Protein AF-A0A2W4RFG3-F1 (afdb_monomer_lite)

pLDDT: mean 88.43, std 10.08, range [48.47, 97.75]

Foldseek 3Di:
DCPVVVVVVLLVLLLVLLLLCQQLQHALVLSCLQSVDDSVVSVVSQVVQVVPPDPRRDHDDDDFDDDPCQCVVDPVSVVLSVLLVVLCVVLCLDPPDDDDPCVNPSRYSSSSVSLSVSVVVSCVVDPPRPQGSSNSVVSD

Sequence (140 aa):
MRIHESRYNRDRQRYDLALRFIQHEARTRTIRTWTGLTDDRIRKLYRACAFDGGPPPVRHRGKSPQQTGYFVRTPEMRQETAVLASVLYLLGVVPLSHVADATRLLPGMQRGEALCAAFETYRRLVPDSRISFEHAVFLV

Secondary structure (DSSP, 8-state):
--HHHHHHHHHHHHHHHHHHHHHTT--HHHHHHHH---HHHHHHHHHHHHHSSSPPPP---SPPP--GGGGTSSHHHHHHHHHHHHHHHHTT-S-SS--TTHHHHS-SHHHHHHHHHHHHHHHHHSTT----HHHHHHH-

Radius of gyration: 15.84 Å; chains: 1; bounding box: 30×39×55 Å

Structure (mmCIF, N/CA/C/O backbone):
data_AF-A0A2W4RFG3-F1
#
_entry.id   AF-A0A2W4RFG3-F1
#
loop_
_atom_site.group_PDB
_atom_site.id
_atom_site.type_symbol
_atom_site.label_atom_id
_atom_site.label_alt_id
_atom_site.label_comp_id
_atom_site.label_asym_id
_atom_site.label_entity_id
_atom_site.label_seq_id
_atom_site.pdbx_PDB_ins_code
_atom_site.Cartn_x
_atom_site.Cartn_y
_atom_site.Cartn_z
_atom_site.occupancy
_atom_site.B_iso_or_equiv
_atom_site.auth_seq_id
_atom_site.auth_comp_id
_atom_site.auth_asym_id
_atom_site.auth_atom_id
_atom_site.pdbx_PDB_model_num
ATOM 1 N N . MET A 1 1 ? 8.878 -6.426 -34.787 1.00 48.47 1 MET A N 1
ATOM 2 C CA . MET A 1 1 ? 9.437 -5.394 -33.885 1.00 48.47 1 MET A CA 1
ATOM 3 C C . MET A 1 1 ? 8.582 -5.293 -32.609 1.00 48.47 1 MET A C 1
ATOM 5 O O . MET A 1 1 ? 7.754 -4.409 -32.516 1.00 48.47 1 MET A O 1
ATOM 9 N N . ARG A 1 2 ? 8.718 -6.235 -31.653 1.00 59.00 2 ARG A N 1
ATOM 10 C CA . ARG A 1 2 ? 7.863 -6.353 -30.434 1.00 59.00 2 ARG A CA 1
ATOM 11 C C . ARG A 1 2 ? 8.561 -5.963 -29.116 1.00 59.00 2 ARG A C 1
ATOM 13 O O . ARG A 1 2 ? 7.929 -5.885 -28.070 1.00 59.00 2 ARG A O 1
ATOM 20 N N . ILE A 1 3 ? 9.874 -5.723 -29.158 1.00 59.97 3 ILE A N 1
ATOM 21 C CA . ILE A 1 3 ? 10.704 -5.456 -27.967 1.00 59.97 3 ILE A CA 1
ATOM 22 C C . ILE A 1 3 ? 10.535 -4.007 -27.466 1.00 59.97 3 ILE A C 1
ATOM 24 O O . ILE A 1 3 ? 10.623 -3.748 -26.268 1.00 59.97 3 ILE A O 1
ATOM 28 N N . HIS A 1 4 ? 10.238 -3.058 -28.362 1.00 61.38 4 HIS A N 1
ATOM 29 C CA . HIS A 1 4 ? 9.980 -1.663 -27.984 1.00 61.38 4 HIS A CA 1
ATOM 30 C C . HIS A 1 4 ? 8.651 -1.495 -27.235 1.00 61.38 4 HIS A C 1
ATOM 32 O O . HIS A 1 4 ? 8.595 -0.782 -26.236 1.00 61.38 4 HIS A O 1
ATOM 38 N N . GLU A 1 5 ? 7.611 -2.200 -27.672 1.00 64.50 5 GLU A N 1
ATOM 39 C CA . GLU A 1 5 ? 6.266 -2.126 -27.098 1.00 64.50 5 GLU A CA 1
ATOM 40 C C . GLU A 1 5 ? 6.198 -2.773 -25.706 1.00 64.50 5 GLU A C 1
ATOM 42 O O . GLU A 1 5 ? 5.634 -2.201 -24.775 1.00 64.50 5 GLU A O 1
ATOM 47 N N . SER A 1 6 ? 6.874 -3.912 -25.508 1.00 66.94 6 SER A N 1
ATOM 48 C CA . SER A 1 6 ? 6.946 -4.570 -24.197 1.00 66.94 6 SER A CA 1
ATOM 49 C C . SER A 1 6 ? 7.722 -3.749 -23.161 1.00 66.94 6 SER A C 1
ATOM 51 O O . SER A 1 6 ? 7.321 -3.679 -21.996 1.00 66.94 6 SER A O 1
ATOM 53 N N . ARG A 1 7 ? 8.806 -3.076 -23.575 1.00 69.00 7 ARG A N 1
ATOM 54 C CA . ARG A 1 7 ? 9.565 -2.165 -22.707 1.00 69.00 7 ARG A CA 1
ATOM 55 C C . ARG A 1 7 ? 8.748 -0.930 -22.338 1.00 69.00 7 ARG A C 1
ATOM 57 O O . ARG A 1 7 ? 8.729 -0.553 -21.169 1.00 69.00 7 ARG A O 1
ATOM 64 N N . TYR A 1 8 ? 8.061 -0.339 -23.313 1.00 75.00 8 TYR A N 1
ATOM 65 C CA . TYR A 1 8 ? 7.196 0.817 -23.093 1.00 75.00 8 TYR A CA 1
ATOM 66 C C . TYR A 1 8 ? 6.053 0.493 -22.124 1.00 75.00 8 TYR A C 1
ATOM 68 O O . TYR A 1 8 ? 5.839 1.229 -21.164 1.00 75.00 8 TYR A O 1
ATOM 76 N N . ASN A 1 9 ? 5.393 -0.656 -22.302 1.00 81.31 9 ASN A N 1
ATOM 77 C CA . ASN A 1 9 ? 4.318 -1.100 -21.415 1.00 81.31 9 ASN A CA 1
ATOM 78 C C . ASN A 1 9 ? 4.795 -1.3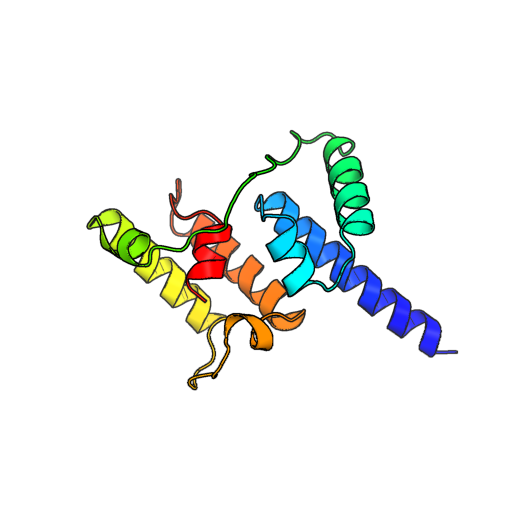14 -19.975 1.00 81.31 9 ASN A C 1
ATOM 80 O O . ASN A 1 9 ? 4.122 -0.890 -19.039 1.00 81.31 9 ASN A O 1
ATOM 84 N N . ARG A 1 10 ? 5.976 -1.912 -19.774 1.00 82.56 10 ARG A N 1
ATOM 85 C CA . ARG A 1 10 ? 6.529 -2.106 -18.424 1.00 82.56 10 ARG A CA 1
ATOM 86 C C . ARG A 1 10 ? 6.877 -0.783 -17.748 1.00 82.56 10 ARG A C 1
ATOM 88 O O . ARG A 1 10 ? 6.638 -0.631 -16.552 1.00 82.56 10 ARG A O 1
ATOM 95 N N . ASP A 1 11 ? 7.462 0.159 -18.483 1.00 85.94 11 ASP A N 1
ATOM 96 C CA . ASP A 1 11 ? 7.756 1.473 -17.917 1.00 85.94 11 ASP A CA 1
ATOM 97 C C . ASP A 1 11 ? 6.458 2.218 -17.592 1.00 85.94 11 ASP A C 1
ATOM 99 O O . ASP A 1 11 ? 6.332 2.715 -16.476 1.00 85.94 11 ASP A O 1
ATOM 103 N N . ARG A 1 12 ? 5.455 2.192 -18.478 1.00 88.44 12 ARG A N 1
ATOM 104 C CA . ARG A 1 12 ? 4.128 2.764 -18.216 1.00 88.44 12 ARG A CA 1
ATOM 105 C C . ARG A 1 12 ? 3.491 2.206 -16.941 1.00 88.44 12 ARG A C 1
ATOM 107 O O . ARG A 1 12 ? 3.114 2.989 -16.080 1.00 88.44 12 ARG A O 1
ATOM 114 N N . GLN A 1 13 ? 3.490 0.885 -16.756 1.00 91.19 13 GLN A N 1
ATOM 115 C CA . GLN A 1 13 ? 2.974 0.258 -15.531 1.00 91.19 13 GLN A CA 1
ATOM 116 C C . GLN A 1 13 ? 3.672 0.781 -14.266 1.00 91.19 13 GLN A C 1
ATOM 118 O O . GLN A 1 13 ? 3.019 1.045 -13.262 1.00 91.19 13 GLN A O 1
ATOM 123 N N . ARG A 1 14 ? 4.999 0.977 -14.296 1.00 93.44 14 ARG A N 1
ATOM 124 C CA . ARG A 1 14 ? 5.736 1.557 -13.155 1.00 93.44 14 ARG A CA 1
ATOM 125 C C . ARG A 1 14 ? 5.302 2.986 -12.852 1.00 93.44 14 ARG A C 1
ATOM 127 O O . ARG A 1 14 ? 5.244 3.355 -11.682 1.00 93.44 14 ARG A O 1
ATOM 134 N N . TYR A 1 15 ? 5.049 3.783 -13.889 1.00 93.12 15 TYR A N 1
ATOM 135 C CA . TYR A 1 15 ? 4.556 5.152 -13.745 1.00 93.12 15 TYR A CA 1
ATOM 136 C C . TYR A 1 15 ? 3.137 5.180 -13.171 1.00 93.12 15 TYR A C 1
ATOM 138 O O . TYR A 1 15 ? 2.899 5.930 -12.226 1.00 93.12 15 TYR A O 1
ATOM 146 N N . ASP A 1 16 ? 2.244 4.325 -13.670 1.00 93.06 16 ASP A N 1
ATOM 147 C CA . ASP A 1 16 ? 0.857 4.229 -13.202 1.00 93.06 16 ASP A CA 1
ATOM 148 C C . ASP A 1 16 ? 0.803 3.796 -11.724 1.00 93.06 16 ASP A C 1
ATOM 150 O O . ASP A 1 16 ? 0.140 4.432 -10.901 1.00 93.06 16 ASP A O 1
ATOM 154 N N . LEU A 1 17 ? 1.598 2.791 -11.339 1.00 95.56 17 LEU A N 1
ATOM 155 C CA . LEU A 1 17 ? 1.708 2.363 -9.944 1.00 95.56 17 LEU A CA 1
ATOM 156 C C . LEU A 1 17 ? 2.289 3.465 -9.043 1.00 95.56 17 LEU A C 1
ATOM 158 O O . LEU A 1 17 ? 1.797 3.705 -7.939 1.00 95.56 17 LEU A O 1
ATOM 162 N N . ALA A 1 18 ? 3.331 4.160 -9.509 1.00 95.75 18 ALA A N 1
ATOM 163 C CA . ALA A 1 18 ? 3.918 5.272 -8.768 1.00 95.75 18 ALA A CA 1
ATOM 164 C C . ALA A 1 18 ? 2.913 6.408 -8.554 1.00 95.75 18 ALA A C 1
ATOM 166 O O . ALA A 1 18 ? 2.898 7.002 -7.477 1.00 95.75 18 ALA A O 1
ATOM 167 N N . LEU A 1 19 ? 2.064 6.689 -9.546 1.00 93.50 19 LEU A N 1
ATOM 168 C CA . LEU A 1 19 ? 1.006 7.688 -9.445 1.00 93.50 19 LEU A CA 1
ATOM 169 C C . LEU A 1 19 ? -0.002 7.322 -8.348 1.00 93.50 19 LEU A C 1
ATOM 171 O O . LEU A 1 19 ? -0.298 8.161 -7.499 1.00 93.50 19 LEU A O 1
ATOM 175 N N . ARG A 1 20 ? -0.448 6.060 -8.295 1.00 94.75 20 ARG A N 1
ATOM 176 C CA . ARG A 1 20 ? -1.331 5.574 -7.218 1.00 94.75 20 ARG A CA 1
ATOM 177 C C . ARG A 1 20 ? -0.677 5.712 -5.845 1.00 94.75 20 ARG A C 1
ATOM 179 O O . ARG A 1 20 ? -1.296 6.209 -4.912 1.00 94.75 20 ARG A O 1
ATOM 186 N N . PHE A 1 21 ? 0.598 5.345 -5.713 1.00 95.50 21 PHE A N 1
ATOM 187 C CA . PHE A 1 21 ? 1.327 5.515 -4.451 1.00 95.50 21 PHE A CA 1
ATOM 188 C C . PHE A 1 21 ? 1.423 6.993 -4.037 1.00 95.50 21 PHE A C 1
ATOM 190 O O . PHE A 1 21 ? 1.302 7.305 -2.856 1.00 95.50 21 PHE A O 1
ATOM 197 N N . ILE A 1 22 ? 1.632 7.903 -4.993 1.00 93.75 22 ILE A N 1
ATOM 198 C CA . ILE A 1 22 ? 1.661 9.351 -4.744 1.00 93.75 22 ILE A CA 1
ATOM 199 C C . ILE A 1 22 ? 0.297 9.850 -4.252 1.00 93.75 22 ILE A C 1
ATOM 201 O O . ILE A 1 22 ? 0.250 10.617 -3.293 1.00 93.75 22 ILE A O 1
ATOM 205 N N . GLN A 1 23 ? -0.798 9.399 -4.866 1.00 91.81 23 GLN A N 1
ATOM 206 C CA . GLN A 1 23 ? -2.164 9.735 -4.442 1.00 91.81 23 GLN A CA 1
ATOM 207 C C . GLN A 1 23 ? -2.486 9.210 -3.037 1.00 91.81 23 GLN A C 1
ATOM 209 O O . GLN A 1 23 ? -3.223 9.849 -2.292 1.00 91.81 23 GLN A O 1
ATOM 214 N N . HIS A 1 24 ? -1.884 8.084 -2.649 1.00 93.56 24 HIS A N 1
ATOM 215 C CA . HIS A 1 24 ? -1.947 7.539 -1.289 1.00 93.56 24 HIS A CA 1
ATOM 216 C C . HIS A 1 24 ? -0.893 8.135 -0.338 1.00 93.56 24 HIS A C 1
ATOM 218 O O . HIS A 1 24 ? -0.669 7.605 0.750 1.00 93.56 24 HIS A O 1
ATOM 224 N N . GLU A 1 25 ? -0.239 9.230 -0.739 1.00 93.56 25 GLU A N 1
ATOM 225 C CA . GLU A 1 25 ? 0.754 9.979 0.043 1.00 93.56 25 GLU A CA 1
ATOM 226 C C . GLU A 1 25 ? 1.963 9.138 0.501 1.00 93.56 25 GLU A C 1
ATOM 228 O O . GLU A 1 25 ? 2.593 9.400 1.531 1.00 93.56 25 GLU A O 1
ATOM 233 N N . ALA A 1 26 ? 2.324 8.113 -0.274 1.00 94.25 26 ALA A N 1
ATOM 234 C CA . ALA A 1 26 ? 3.470 7.265 0.022 1.00 94.25 26 ALA A CA 1
ATOM 235 C C . ALA A 1 26 ? 4.785 8.062 0.006 1.00 94.25 26 ALA A C 1
ATOM 237 O O . ALA A 1 26 ? 5.025 8.947 -0.828 1.00 94.25 26 ALA A O 1
ATOM 238 N N . ARG A 1 27 ? 5.717 7.690 0.888 1.00 93.25 27 ARG A N 1
ATOM 239 C CA . ARG A 1 27 ? 7.052 8.295 0.925 1.00 93.25 27 ARG A CA 1
ATOM 240 C C . ARG A 1 27 ? 7.835 7.937 -0.335 1.00 93.25 27 ARG A C 1
ATOM 242 O O . ARG A 1 27 ? 7.742 6.830 -0.860 1.00 93.25 27 ARG A O 1
ATOM 249 N N . THR A 1 28 ? 8.730 8.837 -0.758 1.00 93.50 28 THR A N 1
ATOM 250 C CA . THR A 1 28 ? 9.614 8.614 -1.920 1.00 93.50 28 THR A CA 1
ATOM 251 C C . THR A 1 28 ? 10.371 7.288 -1.830 1.00 93.50 28 THR A C 1
ATOM 253 O O . THR A 1 28 ? 10.497 6.587 -2.830 1.00 93.50 28 THR A O 1
ATOM 256 N N . ARG A 1 29 ? 10.850 6.917 -0.631 1.00 93.06 29 ARG A N 1
ATOM 257 C CA . ARG A 1 29 ? 11.550 5.643 -0.416 1.00 93.06 29 ARG A CA 1
ATOM 258 C C . ARG A 1 29 ? 10.646 4.452 -0.731 1.00 93.06 29 ARG A C 1
ATOM 260 O O . ARG A 1 29 ? 11.093 3.550 -1.424 1.00 93.06 29 ARG A O 1
ATOM 267 N N . THR A 1 30 ? 9.406 4.466 -0.254 1.00 94.12 30 THR A N 1
ATOM 268 C CA . THR A 1 30 ? 8.402 3.429 -0.511 1.00 94.12 30 THR A CA 1
ATOM 269 C C . THR A 1 30 ? 8.114 3.319 -2.004 1.00 94.12 30 THR A C 1
ATOM 271 O O . THR A 1 30 ? 8.275 2.247 -2.579 1.00 94.12 30 THR A O 1
ATOM 274 N N . ILE A 1 31 ? 7.824 4.444 -2.667 1.00 94.81 31 ILE A N 1
ATOM 275 C CA . ILE A 1 31 ? 7.593 4.484 -4.120 1.00 94.81 31 ILE A CA 1
ATOM 276 C C . ILE A 1 31 ? 8.779 3.874 -4.874 1.00 94.81 31 ILE A C 1
ATOM 278 O O . ILE A 1 31 ? 8.593 3.000 -5.720 1.00 94.81 31 ILE A O 1
ATOM 282 N N . ARG A 1 32 ? 10.010 4.282 -4.545 1.00 95.00 32 ARG A N 1
ATOM 283 C CA . ARG A 1 32 ? 11.231 3.752 -5.165 1.00 95.00 32 ARG A CA 1
ATOM 284 C C . ARG A 1 32 ? 11.370 2.247 -4.969 1.00 95.00 32 ARG A C 1
ATOM 286 O O . ARG A 1 32 ? 11.647 1.544 -5.934 1.00 95.00 32 ARG A O 1
ATOM 293 N N . THR A 1 33 ? 11.205 1.758 -3.742 1.00 94.00 33 THR A N 1
ATOM 294 C CA . THR A 1 33 ? 11.387 0.335 -3.425 1.00 94.00 33 THR A CA 1
ATOM 295 C C . THR A 1 33 ? 10.387 -0.541 -4.183 1.00 94.00 33 THR A C 1
ATOM 297 O O . THR A 1 33 ? 10.768 -1.592 -4.682 1.00 94.00 33 THR A O 1
ATOM 300 N N . TRP A 1 34 ? 9.133 -0.100 -4.318 1.00 94.50 34 TRP A N 1
ATOM 301 C CA . TRP A 1 34 ? 8.072 -0.891 -4.951 1.00 94.50 34 TRP A CA 1
ATOM 302 C C . TRP A 1 34 ? 8.039 -0.787 -6.481 1.00 94.50 34 TRP A C 1
ATOM 304 O O . TRP A 1 34 ? 7.703 -1.760 -7.151 1.00 94.50 34 TRP A O 1
ATOM 314 N N . THR A 1 35 ? 8.414 0.363 -7.048 1.00 93.88 35 THR A N 1
ATOM 315 C CA . THR A 1 35 ? 8.332 0.608 -8.505 1.00 93.88 35 THR A CA 1
ATOM 316 C C . THR A 1 35 ? 9.677 0.493 -9.227 1.00 93.88 35 THR A C 1
ATOM 318 O O . THR A 1 35 ? 9.723 0.314 -10.446 1.00 93.88 35 THR A O 1
ATOM 321 N N . GLY A 1 36 ? 10.792 0.621 -8.501 1.00 92.69 36 GLY A N 1
ATOM 322 C CA . GLY A 1 36 ? 12.141 0.706 -9.065 1.00 92.69 36 GLY A CA 1
ATOM 323 C C . GLY A 1 36 ? 12.444 2.025 -9.789 1.00 92.69 36 GLY A C 1
ATOM 324 O O . GLY A 1 36 ? 13.491 2.139 -10.429 1.00 92.69 36 GLY A O 1
ATOM 325 N N . LEU A 1 37 ? 11.556 3.025 -9.725 1.00 93.88 37 LEU A N 1
ATOM 326 C CA . LEU A 1 37 ? 11.811 4.3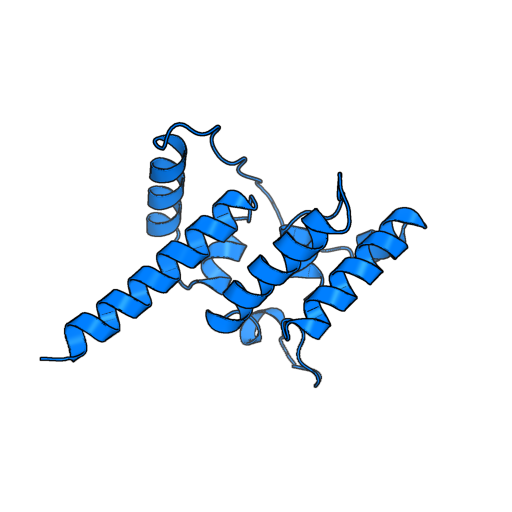46 -10.302 1.00 93.88 37 LEU A CA 1
ATOM 327 C C . LEU A 1 37 ? 12.877 5.106 -9.508 1.00 93.88 37 LEU A C 1
ATOM 329 O O . LEU A 1 37 ? 12.949 5.022 -8.285 1.00 93.88 37 LEU A O 1
ATOM 333 N N . THR A 1 38 ? 13.682 5.908 -10.203 1.00 94.31 38 THR A N 1
ATOM 334 C CA . THR A 1 38 ? 14.667 6.784 -9.558 1.00 94.31 38 THR A CA 1
ATOM 335 C C . THR A 1 38 ? 13.993 7.968 -8.861 1.00 94.31 38 THR A C 1
ATOM 337 O O . THR A 1 38 ? 12.934 8.435 -9.286 1.00 94.31 38 THR A O 1
ATOM 340 N N . ASP A 1 39 ? 14.648 8.522 -7.837 1.00 93.88 39 ASP A N 1
ATOM 341 C CA . ASP A 1 39 ? 14.142 9.687 -7.094 1.00 93.88 39 ASP A CA 1
ATOM 342 C C . ASP A 1 39 ? 13.855 10.896 -8.009 1.00 93.88 39 ASP A C 1
ATOM 344 O O . ASP A 1 39 ? 12.918 11.653 -7.753 1.00 93.88 39 ASP A O 1
ATOM 348 N N . ASP A 1 40 ? 14.620 11.072 -9.096 1.00 93.94 40 ASP A N 1
ATOM 349 C CA . ASP A 1 40 ? 14.364 12.117 -10.099 1.00 93.94 40 ASP A CA 1
ATOM 350 C C . ASP A 1 40 ? 13.048 11.891 -10.858 1.00 93.94 40 ASP A C 1
ATOM 352 O O . ASP A 1 40 ? 12.239 12.812 -10.987 1.00 93.94 40 ASP A O 1
ATOM 356 N N . ARG A 1 41 ? 12.789 10.654 -11.306 1.00 93.75 41 ARG A N 1
ATOM 357 C CA . ARG A 1 41 ? 11.536 10.302 -11.994 1.00 93.75 41 ARG A CA 1
ATOM 358 C C . ARG A 1 41 ? 10.332 10.482 -11.072 1.00 93.75 41 ARG A C 1
ATOM 360 O O . ARG A 1 41 ? 9.334 11.060 -11.491 1.00 93.75 41 ARG A O 1
ATOM 367 N N . ILE A 1 42 ? 10.455 10.076 -9.808 1.00 93.81 42 ILE A N 1
ATOM 368 C CA . ILE A 1 42 ? 9.411 10.273 -8.792 1.00 93.81 42 ILE A CA 1
ATOM 369 C C . ILE A 1 42 ? 9.174 11.770 -8.544 1.00 93.81 42 ILE A C 1
ATOM 371 O O . ILE A 1 42 ? 8.032 12.218 -8.478 1.00 93.81 42 ILE A O 1
ATOM 375 N N . ARG A 1 43 ? 10.236 12.584 -8.461 1.00 90.94 43 ARG A N 1
ATOM 376 C CA . ARG A 1 43 ? 10.114 14.043 -8.306 1.00 90.94 43 ARG A CA 1
ATOM 377 C C . ARG A 1 43 ? 9.386 14.690 -9.487 1.00 90.94 43 ARG A C 1
ATOM 379 O O . ARG A 1 43 ? 8.581 15.592 -9.265 1.00 90.94 43 ARG A O 1
ATOM 386 N N . LYS A 1 44 ? 9.658 14.248 -10.718 1.00 91.56 44 LYS A N 1
ATOM 387 C CA . LYS A 1 44 ? 8.955 14.720 -11.923 1.00 91.56 44 LYS A CA 1
ATOM 388 C C . LYS A 1 44 ? 7.470 14.350 -11.891 1.00 91.56 44 LYS A C 1
ATOM 390 O O . LYS A 1 44 ? 6.649 15.219 -12.161 1.00 91.56 44 LYS A O 1
ATOM 395 N N . LEU A 1 45 ? 7.132 13.127 -11.475 1.00 89.88 45 LEU A N 1
ATOM 396 C CA . LEU A 1 45 ? 5.738 12.696 -11.304 1.00 89.88 45 LEU A CA 1
ATOM 397 C C . LEU A 1 45 ? 4.983 13.545 -10.281 1.00 89.88 45 LEU A C 1
ATOM 399 O O . LEU A 1 45 ? 3.895 14.022 -10.576 1.00 89.88 45 LEU A O 1
ATOM 403 N N . TYR A 1 46 ? 5.580 13.802 -9.114 1.00 88.00 46 TYR A N 1
ATOM 404 C CA . TYR A 1 46 ? 4.977 14.670 -8.097 1.00 88.00 46 TYR A CA 1
ATOM 405 C C . TYR A 1 46 ? 4.642 16.065 -8.635 1.00 88.00 46 TYR A C 1
ATOM 407 O O . TYR A 1 46 ? 3.595 16.614 -8.304 1.00 88.00 46 TYR A O 1
ATOM 415 N N . ARG A 1 47 ? 5.527 16.640 -9.462 1.00 85.88 47 ARG A N 1
ATOM 416 C CA . ARG A 1 47 ? 5.269 17.931 -10.111 1.00 85.88 47 ARG A CA 1
ATOM 417 C C . ARG A 1 47 ? 4.091 17.823 -11.070 1.00 85.88 47 ARG A C 1
ATOM 419 O O . ARG A 1 47 ? 3.193 18.639 -10.968 1.00 85.88 47 ARG A O 1
ATOM 426 N N . ALA A 1 48 ? 4.074 16.808 -11.934 1.00 84.81 48 ALA A N 1
ATOM 427 C CA . ALA A 1 48 ? 2.975 16.588 -12.872 1.00 84.81 48 ALA A CA 1
ATOM 428 C C . ALA A 1 48 ? 1.618 16.455 -12.155 1.00 84.81 48 ALA A C 1
ATOM 430 O O . ALA A 1 48 ? 0.670 17.119 -12.548 1.00 84.81 48 ALA A O 1
ATOM 431 N N . CYS A 1 49 ? 1.556 15.711 -11.044 1.00 79.88 49 CYS A N 1
ATOM 432 C CA . CYS A 1 49 ? 0.334 15.571 -10.240 1.00 79.88 49 CYS A CA 1
ATOM 433 C C . CYS A 1 49 ? -0.164 16.906 -9.676 1.00 79.88 49 CYS A C 1
ATOM 435 O O . CYS A 1 49 ? -1.363 17.145 -9.624 1.00 79.88 49 CYS A O 1
ATOM 437 N N . ALA A 1 50 ? 0.751 17.777 -9.242 1.00 74.94 50 ALA A N 1
ATOM 438 C CA . ALA A 1 50 ? 0.397 19.090 -8.709 1.00 74.94 50 ALA A CA 1
ATOM 439 C C . ALA A 1 50 ? -0.124 20.057 -9.789 1.00 74.94 50 ALA A C 1
ATOM 441 O O . ALA A 1 50 ? -0.769 21.044 -9.450 1.00 74.94 50 ALA A O 1
ATOM 442 N N . PHE A 1 51 ? 0.162 19.791 -11.069 1.00 69.06 51 PHE A N 1
ATOM 443 C CA . PHE A 1 51 ? -0.341 20.580 -12.196 1.00 69.06 51 PHE A CA 1
ATOM 444 C C . PHE A 1 51 ? -1.686 20.075 -12.739 1.00 69.06 51 PHE A C 1
ATOM 446 O O . PHE A 1 51 ? -2.339 20.812 -13.470 1.00 69.06 51 PHE A O 1
ATOM 453 N N . ASP A 1 52 ? -2.132 18.874 -12.359 1.00 72.69 52 ASP A N 1
ATOM 454 C CA . ASP A 1 52 ? -3.322 18.207 -12.917 1.00 72.69 52 ASP A CA 1
ATOM 455 C C . ASP A 1 52 ? -4.656 18.680 -12.286 1.00 72.69 52 ASP A C 1
ATOM 457 O O . ASP A 1 52 ? -5.660 17.973 -12.283 1.00 72.69 52 ASP A O 1
ATOM 461 N N . GLY A 1 53 ? -4.675 19.887 -11.706 1.00 64.25 53 GLY A N 1
ATOM 462 C CA . GLY A 1 53 ? -5.884 20.564 -11.212 1.00 64.25 53 GLY A CA 1
ATOM 463 C C . GLY A 1 53 ? -6.443 20.081 -9.865 1.00 64.25 53 GLY A C 1
ATOM 464 O O . GLY A 1 53 ? -7.358 20.707 -9.334 1.00 64.25 53 GLY A O 1
ATOM 465 N N . GLY A 1 54 ? -5.897 19.008 -9.284 1.00 67.94 54 GLY A N 1
ATOM 466 C CA . GLY A 1 54 ? -6.218 18.557 -7.925 1.00 67.94 54 GLY A CA 1
ATOM 467 C C . GLY A 1 54 ? -5.353 19.224 -6.843 1.00 67.94 54 GLY A C 1
ATOM 468 O O . GLY A 1 54 ? -4.292 19.775 -7.149 1.00 67.94 54 GLY A O 1
ATOM 469 N N . PRO A 1 55 ? -5.756 19.163 -5.557 1.00 71.81 55 PRO A N 1
ATOM 470 C CA . PRO A 1 55 ? -4.878 19.566 -4.467 1.00 71.81 55 PRO A CA 1
ATOM 471 C C . PRO A 1 55 ? -3.591 18.725 -4.508 1.00 71.81 55 PRO A C 1
ATOM 473 O O . PRO A 1 55 ? -3.658 17.504 -4.690 1.00 71.81 55 PRO A O 1
ATOM 476 N N . PRO A 1 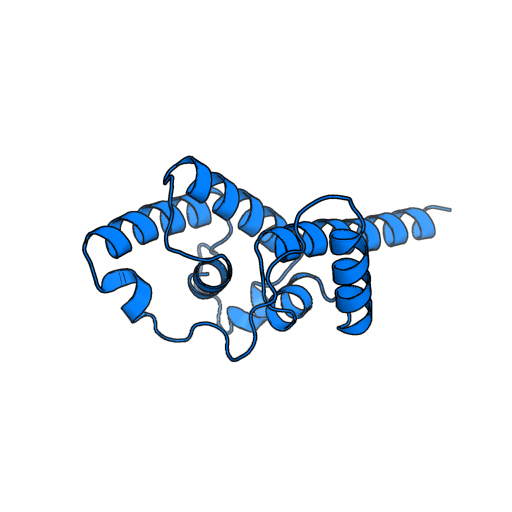56 ? -2.410 19.348 -4.359 1.00 75.00 56 PRO A N 1
ATOM 477 C CA . PRO A 1 56 ? -1.153 18.629 -4.461 1.00 75.00 56 PRO A CA 1
ATOM 478 C C . PRO A 1 56 ? -1.064 17.571 -3.350 1.00 75.00 56 PRO A C 1
ATOM 480 O O . PRO A 1 56 ? -1.352 17.886 -2.192 1.00 75.00 56 PRO A O 1
ATOM 483 N N . PRO A 1 57 ? -0.634 16.336 -3.664 1.00 80.19 57 PRO A N 1
ATOM 484 C CA . PRO A 1 57 ? -0.524 15.273 -2.671 1.00 80.19 57 PRO A CA 1
ATOM 485 C C . PRO A 1 57 ? 0.458 15.673 -1.567 1.00 80.19 57 PRO A C 1
ATOM 487 O O . PRO A 1 57 ? 1.553 16.189 -1.841 1.00 80.19 57 PRO A O 1
ATOM 490 N N . VAL A 1 58 ? 0.080 15.429 -0.309 1.00 84.81 58 VAL A N 1
ATOM 491 C CA . VAL A 1 58 ? 0.910 15.788 0.841 1.00 84.81 58 VAL A CA 1
ATOM 492 C C . VAL A 1 58 ? 2.165 14.923 0.852 1.00 84.81 58 VAL A C 1
ATOM 494 O O . VAL A 1 58 ? 2.129 13.698 0.758 1.00 84.81 58 VAL A O 1
ATOM 497 N N . ARG A 1 59 ? 3.324 15.575 0.975 1.00 81.44 59 ARG A N 1
ATOM 498 C CA . ARG A 1 59 ? 4.619 14.892 1.009 1.00 81.44 59 ARG A CA 1
ATOM 499 C C . ARG A 1 59 ? 5.108 14.728 2.438 1.00 81.44 59 ARG A C 1
ATOM 501 O O . ARG A 1 59 ? 5.725 15.636 2.997 1.00 81.44 59 ARG A O 1
ATOM 508 N N . HIS A 1 60 ? 4.924 13.531 2.986 1.00 84.44 60 HIS A N 1
ATOM 509 C CA . HIS A 1 60 ? 5.449 13.169 4.303 1.00 84.44 60 HIS A CA 1
ATOM 510 C C . HIS A 1 60 ? 6.980 13.044 4.286 1.00 84.44 60 HIS A C 1
ATOM 512 O O . HIS A 1 60 ? 7.566 12.363 3.439 1.00 84.44 60 HIS A O 1
ATOM 518 N N . ARG A 1 61 ? 7.652 13.700 5.241 1.00 80.62 61 ARG A N 1
ATOM 519 C CA . ARG A 1 61 ? 9.114 13.625 5.441 1.00 80.62 61 ARG A CA 1
ATOM 520 C C . ARG A 1 61 ? 9.464 12.799 6.683 1.00 80.62 61 ARG A C 1
ATOM 522 O O . ARG A 1 61 ? 8.627 12.569 7.551 1.00 80.62 61 ARG A O 1
ATOM 529 N N . GLY A 1 62 ? 10.700 12.299 6.757 1.00 84.62 62 GLY A N 1
ATOM 530 C CA . GLY A 1 62 ? 11.210 11.516 7.897 1.00 84.62 62 GLY A CA 1
ATOM 531 C C . GLY A 1 62 ? 11.224 9.996 7.682 1.00 84.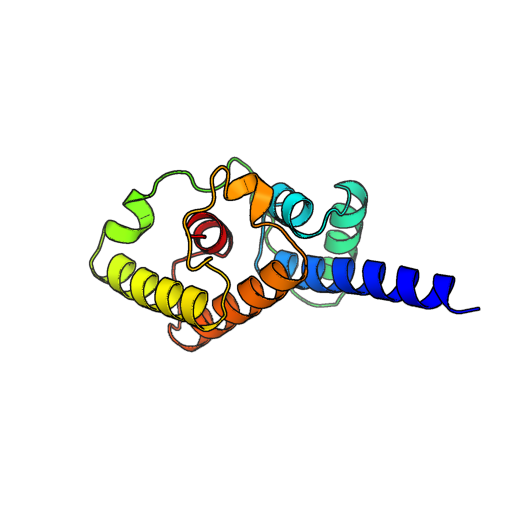62 62 GLY A C 1
ATOM 532 O O . GLY A 1 62 ? 11.158 9.519 6.544 1.00 84.62 62 GLY A O 1
ATOM 533 N N . LYS A 1 63 ? 11.316 9.237 8.780 1.00 84.81 63 LYS A N 1
ATOM 534 C CA . LYS A 1 63 ? 11.344 7.764 8.772 1.00 84.81 63 LYS A CA 1
ATOM 535 C C . LYS A 1 63 ? 9.935 7.183 8.586 1.00 84.81 63 LYS A C 1
ATOM 537 O O . LYS A 1 63 ? 8.972 7.747 9.099 1.00 84.81 63 LYS A O 1
ATOM 542 N N . SER A 1 64 ? 9.828 6.071 7.855 1.00 85.38 64 SER A N 1
ATOM 543 C CA . SER A 1 64 ? 8.600 5.262 7.790 1.00 85.38 64 SER A CA 1
ATOM 544 C C . SER A 1 64 ? 8.245 4.697 9.174 1.00 85.38 64 SER A C 1
ATOM 546 O O . SER A 1 64 ? 9.130 4.646 10.034 1.00 85.38 64 SER A O 1
ATOM 548 N N . PRO A 1 65 ? 6.982 4.293 9.408 1.00 89.94 65 PRO A N 1
ATOM 549 C CA . PRO A 1 65 ? 6.563 3.660 10.657 1.00 89.94 65 PRO A CA 1
ATOM 550 C C . PRO A 1 65 ? 7.462 2.478 11.039 1.00 89.94 65 PRO A C 1
ATOM 552 O O . PRO A 1 65 ? 7.930 1.746 10.171 1.00 89.94 65 PRO A O 1
ATOM 555 N N . GLN A 1 66 ? 7.732 2.322 12.339 1.00 88.94 66 GLN A N 1
ATOM 556 C CA . GLN A 1 66 ? 8.603 1.256 12.865 1.00 88.94 66 GLN A CA 1
ATOM 557 C C . GLN A 1 66 ? 8.015 0.527 14.080 1.00 88.94 66 GLN A C 1
ATOM 559 O O . GLN A 1 66 ? 8.616 -0.419 14.575 1.00 88.94 66 GLN A O 1
ATOM 564 N N . GLN A 1 67 ? 6.869 0.974 14.599 1.00 92.81 67 GLN A N 1
ATOM 565 C CA . GLN A 1 67 ? 6.309 0.463 15.848 1.00 92.81 67 GLN A CA 1
ATOM 566 C C . GLN A 1 67 ? 5.079 -0.393 15.564 1.00 92.81 67 GLN A C 1
ATOM 568 O O . GLN A 1 67 ? 4.021 0.130 15.221 1.00 92.81 67 GLN A O 1
ATOM 573 N N . THR A 1 68 ? 5.198 -1.705 15.760 1.00 92.31 68 THR A N 1
ATOM 574 C CA . THR A 1 68 ? 4.080 -2.656 15.611 1.00 92.31 68 THR A CA 1
ATOM 575 C C . THR A 1 68 ? 2.954 -2.390 16.612 1.00 92.31 68 THR A C 1
ATOM 577 O O . THR A 1 68 ? 1.786 -2.618 16.305 1.00 92.31 68 THR A O 1
ATOM 580 N N . GLY A 1 69 ? 3.278 -1.802 17.771 1.00 93.88 69 GLY A N 1
ATOM 581 C CA . GLY A 1 69 ? 2.302 -1.373 18.776 1.00 93.88 69 GLY A CA 1
ATOM 582 C C . GLY A 1 69 ? 1.229 -0.413 18.243 1.00 93.88 69 GLY A C 1
ATOM 583 O O . GLY A 1 69 ? 0.122 -0.385 18.778 1.00 93.88 69 GLY A O 1
ATOM 584 N N . TYR A 1 70 ? 1.504 0.317 17.152 1.00 94.50 70 TYR A N 1
ATOM 585 C CA . TYR A 1 70 ? 0.527 1.190 16.492 1.00 94.50 70 TYR A CA 1
ATOM 586 C C . TYR A 1 70 ? -0.774 0.457 16.130 1.00 94.50 70 TYR A C 1
ATOM 588 O O . TYR A 1 70 ? -1.855 1.019 16.294 1.00 94.50 70 TYR A O 1
ATOM 596 N N . PHE A 1 71 ? -0.679 -0.800 15.695 1.00 96.06 71 PHE A N 1
ATOM 597 C CA . PHE A 1 71 ? -1.821 -1.584 15.221 1.00 96.06 71 PHE A CA 1
ATOM 598 C C . PHE A 1 71 ? -2.707 -2.134 16.346 1.00 96.06 71 PHE A C 1
ATOM 600 O O . PHE A 1 71 ? -3.860 -2.489 16.115 1.00 96.06 71 PHE A O 1
ATOM 607 N N . VAL A 1 72 ? -2.186 -2.201 17.575 1.00 95.69 72 VAL A N 1
ATOM 608 C CA . VAL A 1 72 ? -2.861 -2.871 18.702 1.00 95.69 72 VAL A CA 1
ATOM 609 C C . VAL A 1 72 ? -3.186 -1.956 19.881 1.00 95.69 72 VAL A C 1
ATOM 611 O O . VAL A 1 72 ? -3.827 -2.393 20.834 1.00 95.69 72 VAL A O 1
ATOM 614 N N . ARG A 1 73 ? -2.780 -0.682 19.816 1.00 94.69 73 ARG A N 1
ATOM 615 C CA . ARG A 1 73 ? -2.860 0.279 20.931 1.00 94.69 73 ARG A CA 1
ATOM 616 C C . ARG A 1 73 ? -4.272 0.600 21.436 1.00 94.69 73 ARG A C 1
ATOM 618 O O . ARG A 1 73 ? -4.410 0.923 22.608 1.00 94.69 73 ARG A O 1
ATOM 625 N N . THR A 1 74 ? -5.302 0.534 20.588 1.00 95.75 74 THR A N 1
ATOM 626 C CA . THR A 1 74 ? -6.706 0.753 20.991 1.00 95.75 74 THR A CA 1
ATOM 627 C C . THR A 1 74 ? -7.636 -0.283 20.349 1.00 95.75 74 THR A C 1
ATOM 629 O O . THR A 1 74 ? -7.252 -0.912 19.356 1.00 95.75 74 THR A O 1
ATOM 632 N N . PRO A 1 75 ? -8.851 -0.509 20.889 1.00 95.25 75 PRO A N 1
ATOM 633 C CA . PRO A 1 75 ? -9.854 -1.373 20.262 1.00 95.25 75 PRO A CA 1
ATOM 634 C C . PRO A 1 75 ? -10.167 -0.987 18.810 1.00 95.25 75 PRO A C 1
ATOM 636 O O . PRO A 1 75 ? -10.224 -1.865 17.953 1.00 95.25 75 PRO A O 1
ATOM 639 N N . GLU A 1 76 ? -10.268 0.309 18.514 1.00 94.62 76 GLU A N 1
ATOM 640 C CA . GLU A 1 76 ? -10.560 0.824 17.172 1.00 94.62 76 GLU A CA 1
ATOM 641 C C . GLU A 1 76 ? -9.404 0.518 16.216 1.00 94.62 76 GLU A C 1
ATOM 643 O O . GLU A 1 76 ? -9.622 -0.017 15.133 1.00 94.62 76 GLU A O 1
ATOM 648 N N . MET A 1 77 ? -8.157 0.763 16.641 1.00 95.50 77 MET A N 1
ATOM 649 C CA . MET A 1 77 ? -6.977 0.419 15.839 1.00 95.50 77 MET A CA 1
ATOM 650 C C . MET A 1 77 ? -6.889 -1.084 15.570 1.00 95.50 77 MET A C 1
ATOM 652 O O . MET A 1 77 ? -6.525 -1.476 14.462 1.00 95.50 77 MET A O 1
ATOM 656 N N . ARG A 1 78 ? -7.248 -1.928 16.547 1.00 96.31 78 ARG A N 1
ATOM 657 C CA . ARG A 1 78 ? -7.288 -3.388 16.365 1.00 96.31 78 ARG A CA 1
ATOM 658 C C . ARG A 1 78 ? -8.329 -3.796 15.331 1.00 96.31 78 ARG A C 1
ATOM 660 O O . ARG A 1 78 ? -8.017 -4.607 14.464 1.00 96.31 78 ARG A O 1
ATOM 667 N N . GLN A 1 79 ? -9.528 -3.220 15.393 1.00 96.00 79 GLN A N 1
ATOM 668 C CA . GLN A 1 79 ? -10.581 -3.470 14.411 1.00 96.00 79 GLN A CA 1
ATOM 669 C C . GLN A 1 79 ? -10.145 -3.032 13.007 1.00 96.00 79 GLN A C 1
ATOM 671 O O . GLN A 1 79 ? -10.215 -3.826 12.073 1.00 96.00 79 GLN A O 1
ATOM 676 N N . GLU A 1 80 ? -9.647 -1.802 12.854 1.00 96.94 80 GLU A N 1
ATOM 677 C CA . GLU A 1 80 ? -9.178 -1.293 11.560 1.00 96.94 80 GLU A CA 1
ATOM 678 C C . GLU A 1 80 ? -8.037 -2.143 10.990 1.00 96.94 80 GLU A C 1
ATOM 680 O O . GLU A 1 80 ? -8.051 -2.492 9.809 1.00 96.94 80 GLU A O 1
ATOM 685 N N . THR A 1 81 ? -7.079 -2.528 11.838 1.00 97.12 81 THR A N 1
ATOM 686 C CA . THR A 1 81 ? -5.971 -3.408 11.448 1.00 97.12 81 THR A CA 1
ATOM 687 C C . THR A 1 81 ? -6.491 -4.769 11.005 1.00 97.12 81 THR A C 1
ATOM 689 O O . THR A 1 81 ? -6.023 -5.285 9.996 1.00 97.12 81 THR A O 1
ATOM 692 N N . ALA A 1 82 ? -7.463 -5.351 11.713 1.00 96.94 82 ALA A N 1
ATOM 693 C CA . ALA A 1 82 ? -8.034 -6.645 11.350 1.00 96.94 82 ALA A CA 1
ATOM 694 C C . ALA A 1 82 ? -8.721 -6.598 9.978 1.00 96.94 82 ALA A C 1
ATOM 696 O O . ALA A 1 82 ? -8.522 -7.502 9.164 1.00 96.94 82 ALA A O 1
ATOM 697 N N . VAL A 1 83 ? -9.470 -5.528 9.683 1.00 97.69 83 VAL A N 1
ATOM 698 C CA . VAL A 1 83 ? -10.079 -5.324 8.358 1.00 97.69 83 VAL A CA 1
ATOM 699 C C . VAL A 1 83 ? -8.995 -5.189 7.291 1.00 97.69 83 VAL A C 1
ATOM 701 O O . VAL A 1 83 ? -9.028 -5.908 6.293 1.00 97.69 83 VAL A O 1
ATOM 704 N N . LEU A 1 84 ? -8.004 -4.322 7.511 1.00 97.62 84 LEU A N 1
ATOM 705 C CA . LEU A 1 84 ? -6.907 -4.118 6.567 1.00 97.62 84 LEU A CA 1
ATOM 706 C C . LEU A 1 84 ? -6.134 -5.418 6.300 1.00 97.62 84 LEU A C 1
ATOM 708 O O . LEU A 1 84 ? -5.943 -5.785 5.143 1.00 97.62 84 LEU A O 1
ATOM 712 N N . ALA A 1 85 ? -5.734 -6.139 7.348 1.00 96.81 85 ALA A N 1
ATOM 713 C CA . ALA A 1 85 ? -5.017 -7.407 7.242 1.00 96.81 85 ALA A CA 1
ATOM 714 C C . ALA A 1 85 ? -5.827 -8.458 6.472 1.00 96.81 85 ALA A C 1
ATOM 716 O O . ALA A 1 85 ? -5.278 -9.152 5.616 1.00 96.81 85 ALA A O 1
ATOM 717 N N . SER A 1 86 ? -7.139 -8.530 6.716 1.00 96.69 86 SER A N 1
ATOM 718 C CA . SER A 1 86 ? -8.031 -9.450 6.003 1.00 96.69 86 SER A CA 1
ATOM 719 C C . SER A 1 86 ? -8.059 -9.150 4.505 1.00 96.69 86 SER A C 1
ATOM 721 O O . SER A 1 86 ? -7.898 -10.053 3.689 1.00 96.69 86 SER A O 1
ATOM 723 N N . VAL A 1 87 ? -8.197 -7.877 4.124 1.00 97.44 87 VAL A N 1
ATOM 724 C CA . VAL A 1 87 ? -8.213 -7.468 2.711 1.00 97.44 87 VAL A CA 1
ATOM 725 C C . VAL A 1 87 ? -6.851 -7.696 2.044 1.00 97.44 87 VAL A C 1
ATOM 727 O O . VAL A 1 87 ? -6.795 -8.188 0.917 1.00 97.44 87 VAL A O 1
ATOM 730 N N . LEU A 1 88 ? -5.749 -7.389 2.736 1.00 96.00 88 LEU A N 1
ATOM 731 C CA . LEU A 1 88 ? -4.390 -7.652 2.250 1.00 96.00 88 LEU A CA 1
ATOM 732 C C . LEU A 1 88 ? -4.169 -9.143 1.974 1.00 96.00 88 LEU A C 1
ATOM 734 O O . LEU A 1 88 ? -3.586 -9.500 0.951 1.00 96.00 88 LEU A O 1
ATOM 738 N N . TYR A 1 89 ? -4.652 -10.011 2.863 1.00 94.44 89 TYR A N 1
ATOM 739 C CA . TYR A 1 89 ? -4.561 -11.457 2.696 1.00 94.44 89 TYR A CA 1
ATOM 740 C C . TYR A 1 89 ? -5.428 -11.953 1.531 1.00 94.44 89 TYR A C 1
ATOM 742 O O . TYR A 1 89 ? -4.934 -12.666 0.659 1.00 94.44 89 TYR A O 1
ATOM 750 N N . LEU A 1 90 ? -6.691 -11.517 1.461 1.00 94.88 90 LEU A N 1
ATOM 751 C CA . LEU A 1 90 ? -7.630 -11.907 0.401 1.00 94.88 90 LEU A CA 1
ATOM 752 C C . LEU A 1 90 ? -7.151 -11.505 -1.001 1.00 94.88 90 LEU A C 1
ATOM 754 O O . LEU A 1 90 ? -7.387 -12.237 -1.958 1.00 94.88 90 LEU A O 1
ATOM 758 N N . LEU A 1 91 ? -6.458 -10.370 -1.129 1.00 94.62 91 LEU A N 1
ATOM 759 C CA . LEU A 1 91 ? -5.894 -9.907 -2.402 1.00 94.62 91 LEU A CA 1
ATOM 760 C C . LEU A 1 91 ? -4.454 -10.389 -2.654 1.00 94.62 91 LEU A C 1
ATOM 762 O O . LEU A 1 91 ? -3.816 -9.948 -3.609 1.00 94.62 91 LEU A O 1
ATOM 766 N N . GLY A 1 92 ? -3.928 -11.294 -1.822 1.00 90.69 92 GLY A N 1
ATOM 767 C CA . GLY A 1 92 ? -2.616 -11.918 -2.026 1.00 90.69 92 GLY A CA 1
ATOM 768 C C . GLY A 1 92 ? -1.422 -10.983 -1.803 1.00 90.69 92 GLY A C 1
ATOM 769 O O . GLY A 1 92 ? -0.323 -11.243 -2.303 1.00 90.69 92 GLY A O 1
ATOM 770 N N . VAL A 1 93 ? -1.610 -9.890 -1.059 1.00 92.00 93 VAL A N 1
ATOM 771 C CA . VAL A 1 93 ? -0.547 -8.924 -0.740 1.00 92.00 93 VAL A CA 1
ATOM 772 C C . VAL A 1 93 ? 0.416 -9.479 0.304 1.00 92.00 93 VAL A C 1
ATOM 774 O O . VAL A 1 93 ? 1.606 -9.185 0.236 1.00 92.00 93 VAL A O 1
ATOM 777 N N . VAL A 1 94 ? -0.059 -10.324 1.217 1.00 88.00 94 VAL A N 1
ATOM 778 C CA . VAL A 1 94 ? 0.767 -11.035 2.206 1.00 88.00 94 VAL A CA 1
ATOM 779 C C . VAL A 1 94 ? 1.023 -12.459 1.693 1.00 88.00 94 VAL A C 1
ATOM 781 O O . VAL A 1 94 ? 0.077 -13.122 1.265 1.00 88.00 94 VAL A O 1
ATOM 784 N N . PRO A 1 95 ? 2.277 -12.947 1.654 1.00 80.50 95 PRO A N 1
ATOM 785 C CA . PRO A 1 95 ? 2.561 -14.321 1.244 1.00 80.50 95 PRO A CA 1
ATOM 786 C C . PRO A 1 95 ? 2.002 -15.333 2.257 1.00 80.50 95 PRO A C 1
ATOM 788 O O . PRO A 1 95 ? 2.004 -15.092 3.459 1.00 80.50 95 PRO A O 1
ATOM 791 N N . LEU A 1 96 ? 1.565 -16.498 1.770 1.00 74.75 96 LEU A N 1
ATOM 792 C CA . LEU A 1 96 ? 1.077 -17.594 2.622 1.00 74.75 96 LEU A CA 1
ATOM 793 C C . LEU A 1 96 ? 2.197 -18.257 3.438 1.00 74.75 96 LEU A C 1
ATOM 795 O O . LEU A 1 96 ? 1.943 -18.855 4.480 1.00 74.75 96 LEU A O 1
ATOM 799 N N . SER A 1 97 ? 3.432 -18.166 2.951 1.00 76.19 97 SER A N 1
ATOM 800 C CA . SER A 1 97 ? 4.632 -18.700 3.583 1.00 76.19 97 SER A CA 1
ATOM 801 C C . SER A 1 97 ? 5.513 -17.574 4.116 1.00 76.19 97 SER A C 1
ATOM 803 O O . SER A 1 97 ? 5.583 -16.487 3.541 1.00 76.19 97 SER A O 1
ATOM 805 N N . HIS A 1 98 ? 6.210 -17.842 5.222 1.00 74.75 98 HIS A N 1
ATOM 806 C CA . HIS A 1 98 ? 7.162 -16.897 5.790 1.00 74.75 98 HIS A CA 1
ATOM 807 C C . HIS A 1 98 ? 8.293 -16.611 4.791 1.00 74.75 98 HIS A C 1
ATOM 809 O O . HIS A 1 98 ? 8.985 -17.525 4.340 1.00 74.75 98 HIS A O 1
ATOM 815 N N . VAL A 1 99 ? 8.505 -15.333 4.479 1.00 74.81 99 VAL A N 1
ATOM 816 C CA . VAL A 1 99 ? 9.578 -14.869 3.595 1.00 74.81 99 VAL A CA 1
ATOM 817 C C . VAL A 1 99 ? 10.650 -14.204 4.452 1.00 74.81 99 VAL A C 1
ATOM 819 O O . VAL A 1 99 ? 10.415 -13.146 5.036 1.00 74.81 99 VAL A O 1
ATOM 822 N N . ALA A 1 100 ? 11.837 -14.813 4.526 1.00 68.44 100 ALA A N 1
ATOM 823 C CA . ALA A 1 100 ? 13.003 -14.144 5.101 1.00 68.44 100 ALA A CA 1
ATOM 824 C C . ALA A 1 100 ? 13.304 -12.869 4.289 1.00 68.44 100 ALA A C 1
ATOM 826 O O . ALA A 1 100 ? 13.261 -12.909 3.064 1.00 68.44 100 ALA A O 1
ATOM 827 N N . ASP A 1 101 ? 13.573 -11.737 4.947 1.00 75.69 101 ASP A N 1
ATOM 828 C CA . ASP A 1 101 ? 13.749 -10.423 4.300 1.00 75.69 101 ASP A CA 1
ATOM 829 C C . ASP A 1 101 ? 12.549 -9.934 3.458 1.00 75.69 101 ASP A C 1
ATOM 831 O O . ASP A 1 101 ? 12.701 -9.392 2.355 1.00 75.69 101 ASP A O 1
ATOM 835 N N . ALA A 1 102 ? 11.338 -10.044 4.016 1.00 74.75 102 ALA A N 1
ATOM 836 C CA . ALA A 1 102 ? 10.096 -9.497 3.459 1.00 74.75 102 ALA A CA 1
ATOM 837 C C . ALA A 1 102 ? 10.252 -8.079 2.859 1.00 74.75 102 ALA A C 1
ATOM 839 O O . ALA A 1 102 ? 9.880 -7.841 1.711 1.00 74.75 102 ALA A O 1
ATOM 840 N N . THR A 1 103 ? 10.922 -7.160 3.562 1.00 74.00 103 THR A N 1
ATOM 841 C CA . THR A 1 103 ? 11.152 -5.771 3.116 1.00 74.00 103 THR A CA 1
ATOM 842 C C . THR A 1 103 ? 11.867 -5.657 1.765 1.00 74.00 103 THR A C 1
ATOM 844 O O . THR A 1 103 ? 11.699 -4.663 1.058 1.00 74.00 103 THR A O 1
ATOM 847 N N . ARG A 1 104 ? 12.704 -6.638 1.408 1.00 74.75 104 ARG A N 1
ATOM 848 C CA . ARG A 1 104 ? 13.454 -6.654 0.145 1.00 74.75 104 ARG A CA 1
ATOM 849 C C . ARG A 1 104 ? 12.758 -7.483 -0.929 1.00 74.75 104 ARG A C 1
ATOM 851 O O . ARG A 1 104 ? 12.868 -7.137 -2.101 1.00 74.75 104 ARG A O 1
ATOM 858 N N . LEU A 1 105 ? 12.092 -8.570 -0.541 1.00 76.62 105 LEU A N 1
ATOM 859 C CA . LEU A 1 105 ? 11.562 -9.570 -1.472 1.00 76.62 105 LEU A CA 1
ATOM 860 C C . LEU A 1 105 ? 10.085 -9.377 -1.825 1.00 76.62 105 LEU A C 1
ATOM 862 O O . LEU A 1 105 ? 9.657 -9.807 -2.894 1.00 76.62 105 LEU A O 1
ATOM 866 N N . LEU A 1 106 ? 9.303 -8.739 -0.955 1.00 78.81 106 LEU A N 1
ATOM 867 C CA . LEU A 1 106 ? 7.898 -8.441 -1.230 1.00 78.81 106 LEU A CA 1
ATOM 868 C C . LEU A 1 106 ? 7.688 -7.342 -2.278 1.00 78.81 106 LEU A C 1
ATOM 870 O O . LEU A 1 106 ? 6.781 -7.508 -3.101 1.00 78.81 106 LEU A O 1
ATOM 874 N N . PRO A 1 107 ? 8.477 -6.249 -2.303 1.00 85.00 107 PRO A N 1
ATOM 875 C CA . PRO A 1 107 ? 8.281 -5.189 -3.280 1.00 85.00 107 PRO A CA 1
ATOM 876 C C . PRO A 1 107 ? 8.366 -5.706 -4.720 1.00 85.00 107 PRO A C 1
ATOM 878 O O . PRO A 1 107 ? 9.340 -6.333 -5.133 1.00 85.00 107 PRO A O 1
ATOM 881 N N . GLY A 1 108 ? 7.337 -5.407 -5.508 1.00 87.50 108 GLY A N 1
ATOM 882 C CA . GLY A 1 108 ? 7.254 -5.782 -6.913 1.00 87.50 108 GLY A CA 1
ATOM 883 C C . GLY A 1 108 ? 5.962 -5.275 -7.542 1.00 87.50 108 GLY A C 1
ATOM 884 O O . GLY A 1 108 ? 4.996 -5.001 -6.837 1.00 87.50 108 GLY A O 1
ATOM 885 N N . MET A 1 109 ? 5.935 -5.169 -8.874 1.00 91.50 109 MET A N 1
ATOM 886 C CA . MET A 1 109 ? 4.824 -4.542 -9.606 1.00 91.50 109 MET A CA 1
ATOM 887 C C . MET A 1 109 ? 3.464 -5.169 -9.285 1.00 91.50 109 MET A C 1
ATOM 889 O O . MET A 1 109 ? 2.553 -4.468 -8.863 1.00 91.50 109 MET A O 1
ATOM 893 N N . GLN A 1 110 ? 3.339 -6.492 -9.416 1.00 90.69 110 GLN A N 1
ATOM 894 C CA . GLN A 1 110 ? 2.069 -7.187 -9.188 1.00 90.69 110 GLN A CA 1
ATOM 895 C C . GLN A 1 110 ? 1.572 -7.027 -7.745 1.00 90.69 110 GLN A C 1
ATOM 897 O O . GLN A 1 110 ? 0.397 -6.751 -7.519 1.00 90.69 110 GLN A O 1
ATOM 902 N N . ARG A 1 111 ? 2.475 -7.157 -6.764 1.00 92.75 111 ARG A N 1
ATOM 903 C CA . ARG A 1 111 ? 2.126 -6.988 -5.349 1.00 92.75 111 ARG A CA 1
ATOM 904 C C . ARG A 1 111 ? 1.812 -5.531 -5.018 1.00 92.75 111 ARG A C 1
ATOM 906 O O . ARG A 1 111 ? 0.953 -5.284 -4.186 1.00 92.75 111 ARG A O 1
ATOM 913 N N . GLY A 1 112 ? 2.475 -4.574 -5.665 1.00 94.38 112 GLY A N 1
ATOM 914 C CA . GLY A 1 112 ? 2.191 -3.149 -5.506 1.00 94.38 112 GLY A CA 1
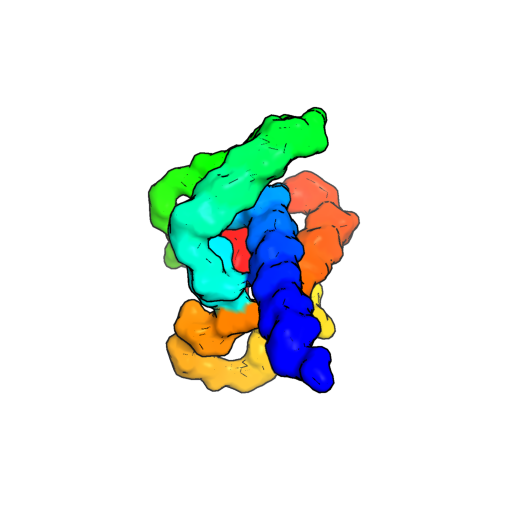ATOM 915 C C . GLY A 1 112 ? 0.792 -2.785 -5.993 1.00 94.38 112 GLY A C 1
ATOM 916 O O . GLY A 1 112 ? 0.070 -2.083 -5.290 1.00 94.38 112 GLY A O 1
ATOM 917 N N . GLU A 1 113 ? 0.377 -3.317 -7.144 1.00 95.31 113 GLU A N 1
ATOM 918 C CA . GLU A 1 113 ? -0.994 -3.147 -7.641 1.00 95.31 113 GLU A CA 1
ATOM 919 C C . GLU A 1 113 ? -2.021 -3.747 -6.671 1.00 95.31 113 GLU A C 1
ATOM 921 O O . GLU A 1 113 ? -3.021 -3.100 -6.344 1.00 95.31 113 GLU A O 1
ATOM 926 N N . ALA A 1 114 ? -1.744 -4.956 -6.166 1.00 95.50 114 ALA A N 1
ATOM 927 C CA . ALA A 1 114 ? -2.583 -5.622 -5.174 1.00 95.50 114 ALA A CA 1
ATOM 928 C C . ALA A 1 114 ? -2.641 -4.841 -3.848 1.00 95.50 114 ALA A C 1
ATOM 930 O O . ALA A 1 114 ? -3.713 -4.709 -3.264 1.00 95.50 114 ALA A O 1
ATOM 931 N N . LEU A 1 115 ? -1.522 -4.261 -3.402 1.00 96.94 115 LEU A N 1
ATOM 932 C CA . LEU A 1 115 ? -1.450 -3.415 -2.211 1.00 96.94 115 LEU A CA 1
ATOM 933 C C . LEU A 1 115 ? -2.322 -2.164 -2.360 1.00 96.94 115 LEU A C 1
ATOM 935 O O . LEU A 1 115 ? -3.082 -1.844 -1.448 1.00 96.94 115 LEU A O 1
ATOM 939 N N . CYS A 1 116 ? -2.250 -1.465 -3.495 1.00 97.19 116 CYS A N 1
ATOM 940 C CA . CYS A 1 116 ? -3.115 -0.309 -3.726 1.00 97.19 116 CYS A CA 1
ATOM 941 C C . CYS A 1 116 ? -4.592 -0.712 -3.774 1.00 97.19 116 CYS A C 1
ATOM 943 O O . CYS A 1 116 ? -5.415 -0.058 -3.138 1.00 97.19 116 CYS A O 1
ATOM 945 N N . ALA A 1 117 ? -4.930 -1.812 -4.456 1.00 97.25 117 ALA A N 1
ATOM 946 C CA . ALA A 1 117 ? -6.301 -2.320 -4.492 1.00 97.25 117 ALA A CA 1
ATOM 947 C C . ALA A 1 117 ? -6.815 -2.695 -3.088 1.00 97.25 117 ALA A C 1
ATOM 949 O O . ALA A 1 117 ? -7.955 -2.378 -2.738 1.00 97.25 117 ALA A O 1
ATOM 950 N N . ALA A 1 118 ? -5.965 -3.310 -2.262 1.00 97.69 118 ALA A N 1
ATOM 951 C CA . ALA A 1 118 ? -6.286 -3.653 -0.882 1.00 97.69 118 ALA A CA 1
ATOM 952 C C . ALA A 1 118 ? -6.519 -2.412 -0.027 1.00 97.69 118 ALA A C 1
ATOM 954 O O . ALA A 1 118 ? -7.528 -2.323 0.670 1.00 97.69 118 ALA A O 1
ATOM 955 N N . PHE A 1 119 ? -5.624 -1.431 -0.116 1.00 97.75 119 PHE A N 1
ATOM 956 C CA . PHE A 1 119 ? -5.744 -0.204 0.657 1.00 97.75 119 PHE A CA 1
ATOM 957 C C . PHE A 1 119 ? -6.980 0.613 0.261 1.00 97.75 119 PHE A C 1
ATOM 959 O O . PHE A 1 119 ? -7.709 1.094 1.125 1.00 97.75 119 PHE A O 1
ATOM 966 N N . GLU A 1 120 ? -7.271 0.721 -1.035 1.00 97.19 120 GLU A N 1
ATOM 967 C CA . GLU A 1 120 ? -8.475 1.390 -1.538 1.00 97.19 120 GLU A CA 1
ATOM 968 C C . GLU A 1 120 ? -9.755 0.674 -1.094 1.00 97.19 120 GLU A C 1
ATOM 970 O O . GLU A 1 120 ? -10.728 1.325 -0.718 1.00 97.19 120 GLU A O 1
ATOM 975 N N . THR A 1 121 ? -9.751 -0.661 -1.084 1.00 97.75 121 THR A N 1
ATOM 976 C CA . THR A 1 121 ? -10.875 -1.463 -0.580 1.00 97.75 121 THR A CA 1
ATOM 977 C C . THR A 1 121 ? -11.063 -1.257 0.922 1.00 97.75 121 THR A C 1
ATOM 979 O O . THR A 1 121 ? -12.177 -0.994 1.364 1.00 97.75 121 THR A O 1
ATOM 982 N N . TYR A 1 122 ? -9.981 -1.281 1.703 1.00 97.62 122 TYR A N 1
ATOM 983 C CA . TYR A 1 122 ? -10.013 -0.973 3.134 1.00 97.62 122 TYR A CA 1
ATOM 984 C C . TYR A 1 122 ? -10.604 0.418 3.409 1.00 97.62 122 TYR A C 1
ATOM 986 O O . TYR A 1 122 ? -11.517 0.529 4.224 1.00 97.62 122 TYR A O 1
ATOM 994 N N . ARG A 1 123 ? -10.176 1.458 2.680 1.00 96.31 123 ARG A N 1
ATOM 995 C CA . ARG A 1 123 ? -10.716 2.824 2.829 1.00 96.31 123 ARG A CA 1
ATOM 996 C C . ARG A 1 123 ? -12.201 2.944 2.481 1.00 96.31 123 ARG A C 1
ATOM 998 O O . ARG A 1 123 ? -12.863 3.849 2.975 1.00 96.31 123 ARG A O 1
ATOM 1005 N N . ARG A 1 124 ? -12.730 2.062 1.626 1.00 96.94 124 ARG A N 1
ATOM 1006 C CA . ARG A 1 124 ? -14.174 1.984 1.338 1.00 96.94 124 ARG A CA 1
ATOM 1007 C C . ARG A 1 124 ? -14.948 1.262 2.441 1.00 96.94 124 ARG A C 1
ATOM 1009 O O . ARG A 1 124 ? -16.086 1.628 2.703 1.00 96.94 124 ARG A O 1
ATOM 1016 N N . LEU A 1 125 ? -14.349 0.245 3.065 1.00 96.62 125 LEU A N 1
ATOM 1017 C CA . LEU A 1 125 ? -14.964 -0.528 4.153 1.00 96.62 125 LEU 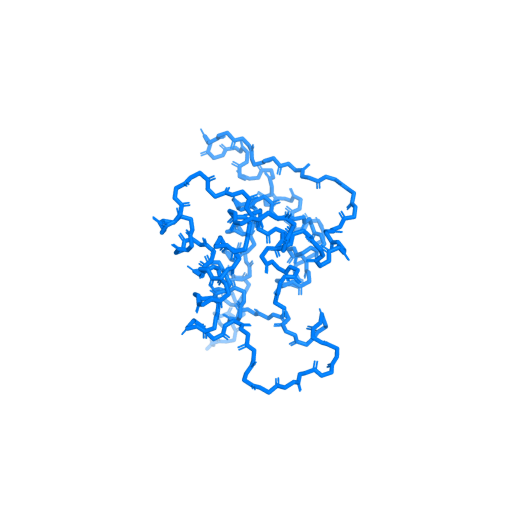A CA 1
ATOM 1018 C C . LEU A 1 125 ? -14.937 0.210 5.495 1.00 96.62 125 LEU A C 1
ATOM 1020 O O . LEU A 1 125 ? -15.839 0.031 6.309 1.00 96.62 125 LEU A O 1
ATOM 1024 N N . VAL A 1 126 ? -13.908 1.025 5.725 1.00 95.50 126 VAL A N 1
ATOM 1025 C CA . VAL A 1 126 ? -13.733 1.834 6.932 1.00 95.50 126 VAL A CA 1
ATOM 1026 C C . VAL A 1 126 ? -13.626 3.305 6.522 1.00 95.50 126 VAL A C 1
ATOM 1028 O O . VAL A 1 126 ? -12.519 3.798 6.280 1.00 95.50 126 VAL A O 1
ATOM 1031 N N . PRO A 1 127 ? -14.762 4.020 6.424 1.00 90.25 127 PRO A N 1
ATOM 1032 C CA . PRO A 1 127 ? -14.757 5.472 6.285 1.00 90.25 127 PRO A CA 1
ATOM 1033 C C . PRO A 1 127 ? -13.968 6.115 7.434 1.00 90.25 127 PRO A C 1
ATOM 1035 O O . PRO A 1 127 ? -13.971 5.602 8.551 1.00 90.25 127 PRO A O 1
ATOM 1038 N N . ASP A 1 128 ? -13.262 7.211 7.154 1.00 89.81 128 ASP A N 1
ATOM 1039 C CA . ASP A 1 128 ? -12.398 7.911 8.122 1.00 89.81 128 ASP A CA 1
ATOM 1040 C C . ASP A 1 128 ? -11.292 7.039 8.754 1.00 89.81 128 ASP A C 1
ATOM 1042 O O . ASP A 1 128 ? -10.830 7.285 9.871 1.00 89.81 128 ASP A O 1
ATOM 1046 N N . SER A 1 129 ? -10.830 6.034 8.001 1.00 91.75 129 SER A N 1
ATOM 1047 C CA . SER A 1 129 ? -9.689 5.175 8.330 1.00 91.75 129 SER A CA 1
ATOM 1048 C C . SER A 1 129 ? -8.483 5.961 8.854 1.00 91.75 129 SER A C 1
ATOM 1050 O O . SER A 1 129 ? -8.029 6.917 8.215 1.00 91.75 129 SER A O 1
ATOM 1052 N N . ARG A 1 130 ? -7.895 5.505 9.963 1.00 93.44 130 ARG A N 1
ATOM 1053 C CA . ARG A 1 130 ? -6.736 6.149 10.607 1.00 93.44 130 ARG A CA 1
ATOM 1054 C C . ARG A 1 130 ? -5.404 5.606 10.108 1.00 93.44 130 ARG A C 1
ATOM 1056 O O . ARG A 1 130 ? -4.375 6.275 10.242 1.00 93.44 130 ARG A O 1
ATOM 1063 N N . ILE A 1 131 ? -5.407 4.389 9.567 1.00 95.44 131 ILE A N 1
ATOM 1064 C CA . ILE A 1 131 ? -4.202 3.727 9.073 1.00 95.44 131 ILE A CA 1
ATOM 1065 C C . ILE A 1 131 ? -3.801 4.362 7.741 1.00 95.44 131 ILE A C 1
ATOM 1067 O O . ILE A 1 131 ? -4.491 4.234 6.732 1.00 95.44 131 ILE A O 1
ATOM 1071 N N . SER A 1 132 ? -2.656 5.046 7.729 1.00 94.94 132 SER A N 1
ATOM 1072 C CA . SER A 1 132 ? -2.101 5.611 6.497 1.00 94.94 132 SER A CA 1
ATOM 1073 C C . SER A 1 132 ? -1.497 4.531 5.597 1.00 94.94 132 SER A C 1
ATOM 1075 O O . SER A 1 132 ? -1.148 3.440 6.054 1.00 94.94 132 SER A O 1
ATOM 1077 N N . PHE A 1 133 ? -1.282 4.856 4.321 1.00 95.62 133 PHE A N 1
ATOM 1078 C CA . PHE A 1 133 ? -0.678 3.923 3.367 1.00 95.62 133 PHE A CA 1
ATOM 1079 C C . PHE A 1 133 ? 0.712 3.437 3.804 1.00 95.62 133 PHE A C 1
ATOM 1081 O O . PHE A 1 133 ? 1.052 2.272 3.635 1.00 95.62 133 PHE A O 1
ATOM 1088 N N . GLU A 1 134 ? 1.506 4.297 4.448 1.00 95.12 134 GLU A N 1
ATOM 1089 C CA . GLU A 1 134 ? 2.804 3.906 5.016 1.00 95.12 134 GLU A CA 1
ATOM 1090 C C . GLU A 1 134 ? 2.676 2.859 6.130 1.00 95.12 134 GLU A C 1
ATOM 1092 O O . GLU A 1 134 ? 3.540 1.994 6.252 1.00 95.12 134 GLU A O 1
ATOM 1097 N N . HIS A 1 135 ? 1.609 2.908 6.933 1.00 95.44 135 HIS A N 1
ATOM 1098 C CA . HIS A 1 135 ? 1.343 1.863 7.921 1.00 95.44 135 HIS A CA 1
ATOM 1099 C C . HIS A 1 135 ? 0.827 0.587 7.251 1.00 95.44 135 HIS A C 1
ATOM 1101 O O . HIS A 1 135 ? 1.202 -0.496 7.678 1.00 95.44 135 HIS A O 1
ATOM 1107 N N . ALA A 1 136 ? 0.046 0.689 6.172 1.00 95.69 136 ALA A N 1
ATOM 1108 C CA . ALA A 1 136 ? -0.355 -0.482 5.393 1.00 95.69 136 ALA A CA 1
ATOM 1109 C C . ALA A 1 136 ? 0.856 -1.203 4.776 1.00 95.69 136 ALA A C 1
ATOM 1111 O O . ALA A 1 136 ? 0.953 -2.419 4.871 1.00 95.69 136 ALA A O 1
ATOM 1112 N N . VAL A 1 137 ? 1.819 -0.457 4.224 1.00 94.44 137 VAL A N 1
ATOM 1113 C CA . VAL A 1 137 ? 3.097 -1.009 3.741 1.00 94.44 137 VAL A CA 1
ATOM 1114 C C . VAL A 1 137 ? 3.898 -1.648 4.874 1.00 94.44 137 VAL A C 1
ATOM 1116 O O . VAL A 1 137 ? 4.529 -2.668 4.653 1.00 94.44 137 VAL A O 1
ATOM 1119 N N . PHE A 1 138 ? 3.897 -1.051 6.069 1.00 93.75 138 PHE A N 1
ATOM 1120 C CA . PHE A 1 138 ? 4.607 -1.590 7.234 1.00 93.75 138 PHE A CA 1
ATOM 1121 C C . PHE A 1 138 ? 3.958 -2.859 7.813 1.00 93.75 138 PHE A C 1
ATOM 1123 O O . PHE A 1 138 ? 4.635 -3.632 8.482 1.00 93.75 138 PHE A O 1
ATOM 1130 N N . LEU A 1 139 ? 2.658 -3.064 7.580 1.00 92.50 139 LEU A N 1
ATOM 1131 C CA . LEU A 1 139 ? 1.925 -4.251 8.026 1.00 92.50 139 LEU A CA 1
ATOM 1132 C C . LEU A 1 139 ? 2.207 -5.493 7.158 1.00 92.50 139 LEU A C 1
ATOM 1134 O O . LEU A 1 139 ? 1.995 -6.609 7.628 1.00 92.50 139 LEU A O 1
ATOM 1138 N N . VAL A 1 140 ? 2.642 -5.290 5.908 1.00 89.38 140 VAL A N 1
ATOM 1139 C CA . VAL A 1 140 ? 2.948 -6.330 4.904 1.00 89.38 140 VAL A CA 1
ATOM 1140 C C . VAL A 1 140 ? 4.394 -6.795 5.022 1.00 89.38 140 VAL A C 1
ATOM 1142 O O . VAL A 1 140 ? 4.598 -8.028 4.997 1.00 89.38 140 VAL A O 1
#